Protein AF-A0A1Z4M2L0-F1 (afdb_monomer)

InterPro domains:
  IPR025493 Domain of unknown function DUF4384 [PF14326] (3-57)

Secondary structure (DSSP, 8-state):
----S----EE-SSBTTB--SSPPSS---SS-TT-S-SS----S-SEEEEEEEEE-SS----TTPPPTTSPPEEPPHHH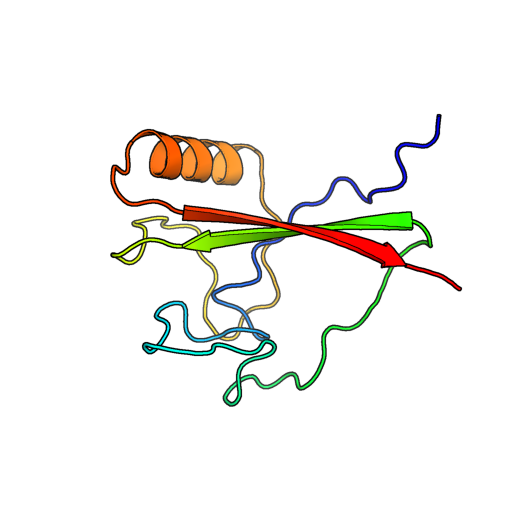HHHHHHHHHH-TT-EEEEEEEEE--

Structure (mmCIF, N/CA/C/O backbone):
data_AF-A0A1Z4M2L0-F1
#
_entry.id   AF-A0A1Z4M2L0-F1
#
loop_
_atom_site.group_PDB
_atom_site.id
_atom_site.type_symbol
_atom_site.label_atom_id
_atom_site.label_alt_id
_atom_site.label_comp_id
_atom_site.label_asym_id
_atom_site.label_entity_id
_atom_site.label_seq_id
_atom_site.pdbx_PDB_ins_code
_atom_site.Cartn_x
_atom_site.Cartn_y
_atom_site.Cartn_z
_atom_site.occupancy
_atom_site.B_iso_or_equiv
_atom_site.auth_seq_id
_atom_site.auth_comp_id
_atom_site.auth_asym_id
_atom_site.auth_atom_id
_atom_site.pdbx_PDB_model_num
ATOM 1 N N . MET A 1 1 ? 28.206 3.404 -1.872 1.00 39.62 1 MET A N 1
ATOM 2 C CA . MET A 1 1 ? 26.996 2.716 -1.380 1.00 39.62 1 MET A CA 1
ATOM 3 C C . MET A 1 1 ? 25.828 3.259 -2.176 1.00 39.62 1 MET A C 1
ATOM 5 O O . MET A 1 1 ? 25.410 4.377 -1.907 1.00 39.62 1 MET A O 1
ATOM 9 N N . LEU A 1 2 ? 25.400 2.560 -3.225 1.00 43.44 2 LEU A N 1
ATOM 10 C CA . LEU A 1 2 ? 24.252 2.996 -4.014 1.00 43.44 2 LEU A CA 1
ATOM 11 C C . LEU A 1 2 ? 22.977 2.632 -3.245 1.00 43.44 2 LEU A C 1
ATOM 13 O O . LEU A 1 2 ? 22.720 1.463 -2.968 1.00 43.44 2 LEU A O 1
ATOM 17 N N . LYS A 1 3 ? 22.235 3.654 -2.819 1.00 44.59 3 LYS A N 1
ATOM 18 C CA . LYS A 1 3 ? 20.864 3.521 -2.324 1.00 44.59 3 LYS A CA 1
ATOM 19 C C . LYS A 1 3 ? 19.962 3.423 -3.562 1.00 44.59 3 LYS A C 1
ATOM 21 O O . LYS A 1 3 ? 19.414 4.430 -3.986 1.00 44.59 3 LYS A O 1
ATOM 26 N N . ASP A 1 4 ? 19.921 2.256 -4.201 1.00 53.06 4 ASP A N 1
ATOM 27 C CA . ASP A 1 4 ? 19.209 2.033 -5.474 1.00 53.06 4 ASP A CA 1
ATOM 28 C C . ASP A 1 4 ? 17.721 1.703 -5.257 1.00 53.06 4 ASP A C 1
ATOM 30 O O . ASP A 1 4 ? 17.247 0.646 -5.661 1.00 53.06 4 ASP A O 1
ATOM 34 N N . THR A 1 5 ? 16.999 2.601 -4.591 1.00 57.72 5 THR A N 1
ATOM 35 C CA . THR A 1 5 ? 15.530 2.699 -4.675 1.00 57.72 5 THR A CA 1
ATOM 36 C C . THR A 1 5 ? 15.221 3.982 -5.435 1.00 57.72 5 THR A C 1
ATOM 38 O O . THR A 1 5 ? 15.965 4.955 -5.275 1.00 57.72 5 THR A O 1
ATOM 41 N N . SER A 1 6 ? 14.128 4.048 -6.198 1.00 67.88 6 SER A N 1
ATOM 42 C CA . SER A 1 6 ? 13.699 5.314 -6.829 1.00 67.88 6 SER A CA 1
ATOM 43 C C . SER A 1 6 ? 13.545 6.461 -5.814 1.00 67.88 6 SER A C 1
ATOM 45 O O . SER A 1 6 ? 13.704 7.626 -6.169 1.00 67.88 6 SER A O 1
ATOM 47 N N . GLY A 1 7 ? 13.289 6.126 -4.542 1.00 79.44 7 GLY A N 1
ATOM 48 C CA . GLY A 1 7 ? 12.984 7.079 -3.474 1.00 79.44 7 GLY A CA 1
ATOM 49 C C . GLY A 1 7 ? 11.525 7.535 -3.499 1.00 79.44 7 GLY A C 1
ATOM 50 O O . GLY A 1 7 ? 11.114 8.307 -2.637 1.00 79.44 7 GLY A O 1
ATOM 51 N N . GLU A 1 8 ? 10.748 7.043 -4.462 1.00 87.38 8 GLU A N 1
ATOM 52 C CA . GLU A 1 8 ? 9.325 7.311 -4.591 1.00 87.38 8 GLU A CA 1
ATOM 53 C C . GLU A 1 8 ? 8.537 6.294 -3.767 1.00 87.38 8 GLU A C 1
ATOM 55 O O . GLU A 1 8 ? 8.825 5.098 -3.774 1.00 87.38 8 GLU A O 1
ATOM 60 N N . VAL A 1 9 ? 7.522 6.776 -3.056 1.00 92.06 9 VAL A N 1
ATOM 61 C CA . VAL A 1 9 ? 6.591 5.932 -2.307 1.00 92.06 9 VAL A CA 1
ATOM 62 C C . VAL A 1 9 ? 5.227 6.089 -2.952 1.00 92.06 9 VAL A C 1
ATOM 64 O O . VAL A 1 9 ? 4.752 7.211 -3.094 1.00 92.06 9 VAL A O 1
ATOM 67 N N . CYS A 1 10 ? 4.585 4.985 -3.326 1.00 92.94 10 CYS A N 1
ATOM 68 C CA . CYS A 1 10 ? 3.275 5.014 -3.972 1.00 92.94 10 CYS A CA 1
ATOM 69 C C . CYS A 1 10 ? 2.233 4.247 -3.152 1.00 92.94 10 CYS A C 1
ATOM 71 O O . CYS A 1 10 ? 2.498 3.160 -2.636 1.00 92.94 10 CYS A O 1
ATOM 73 N N . CYS A 1 11 ? 1.025 4.800 -3.057 1.00 94.50 11 CYS A N 1
ATOM 74 C CA . CYS A 1 11 ? -0.137 4.141 -2.481 1.00 94.50 11 CYS A CA 1
ATOM 75 C C . CYS A 1 11 ? -0.843 3.302 -3.547 1.00 94.50 11 CYS A C 1
ATOM 77 O O . CYS A 1 11 ? -1.365 3.831 -4.526 1.00 94.50 11 CYS A O 1
ATOM 79 N N . PHE A 1 12 ? -0.870 1.987 -3.335 1.00 93.62 12 PHE A N 1
ATOM 80 C CA . PHE A 1 12 ? -1.496 1.023 -4.243 1.00 93.62 12 PHE A CA 1
ATOM 81 C C . PHE A 1 12 ? -2.915 0.613 -3.829 1.00 93.62 12 PHE A C 1
ATOM 83 O O . PHE A 1 12 ? -3.540 -0.163 -4.546 1.00 93.62 12 PHE A O 1
ATOM 90 N N . CYS A 1 13 ? -3.429 1.060 -2.682 1.00 93.19 13 CYS A N 1
ATOM 91 C CA . CYS A 1 13 ? -4.742 0.645 -2.192 1.00 93.19 13 CYS A CA 1
ATOM 92 C C . CYS A 1 13 ? -5.454 1.805 -1.471 1.00 93.19 13 CYS A C 1
ATOM 94 O O . CYS A 1 13 ? -4.971 2.235 -0.421 1.00 93.19 13 CYS A O 1
ATOM 96 N N . PRO A 1 14 ? -6.605 2.279 -1.978 1.00 94.12 14 PRO A N 1
ATOM 97 C CA . PRO A 1 14 ? -7.247 1.852 -3.228 1.00 94.12 14 PRO A CA 1
ATOM 98 C C . PRO A 1 14 ? -6.448 2.261 -4.486 1.00 94.12 14 PRO A C 1
ATOM 100 O O . PRO A 1 14 ? -5.768 3.280 -4.475 1.00 94.12 14 PRO A O 1
ATOM 103 N N . SER A 1 15 ? -6.501 1.459 -5.555 1.00 94.75 15 SER A N 1
ATOM 104 C CA . SER A 1 15 ? -6.005 1.811 -6.904 1.00 94.75 15 SER A CA 1
ATOM 105 C C . SER A 1 15 ? -6.515 0.821 -7.958 1.00 94.75 15 SER A C 1
ATOM 107 O O . SER A 1 15 ? -7.102 -0.205 -7.610 1.00 94.75 15 SER A O 1
ATOM 109 N N . CYS A 1 16 ? -6.167 1.040 -9.228 1.00 94.12 16 CYS A N 1
ATOM 110 C CA . CYS A 1 16 ? -6.426 0.135 -10.347 1.00 94.12 16 CYS A CA 1
ATOM 111 C C . CYS A 1 16 ? -5.795 -1.269 -10.209 1.00 94.12 16 CYS A C 1
ATOM 113 O O . CYS A 1 16 ? -6.053 -2.114 -11.061 1.00 94.12 16 CYS A O 1
ATOM 115 N N . PHE A 1 17 ? -4.984 -1.531 -9.174 1.00 94.12 17 PHE A N 1
A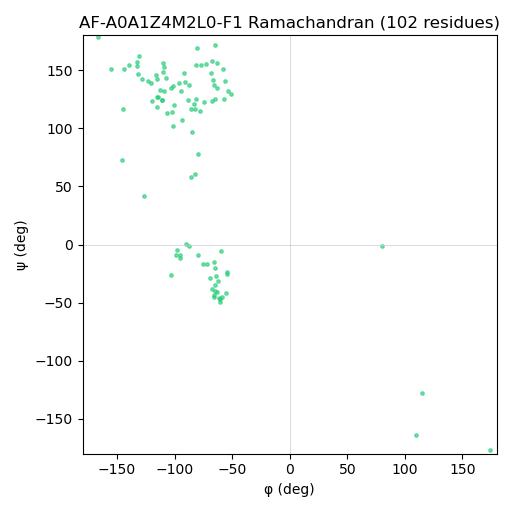TOM 116 C CA . PHE A 1 17 ? -4.483 -2.864 -8.805 1.00 94.12 17 PHE A CA 1
ATOM 117 C C . PHE A 1 17 ? -5.210 -3.475 -7.595 1.00 94.12 17 PHE A C 1
ATOM 119 O O . PHE A 1 17 ? -5.229 -4.697 -7.427 1.00 94.12 17 PHE A O 1
ATOM 126 N N . ALA A 1 18 ? -5.759 -2.637 -6.718 1.00 94.25 18 ALA A N 1
ATOM 127 C CA . ALA A 1 18 ? -6.423 -3.036 -5.481 1.00 94.25 18 ALA A CA 1
ATOM 128 C C . ALA A 1 18 ? -7.595 -2.082 -5.182 1.00 94.25 18 ALA A C 1
ATOM 130 O O . ALA A 1 18 ? -7.478 -1.226 -4.306 1.00 94.25 18 ALA A O 1
ATOM 131 N N . PRO A 1 19 ? -8.705 -2.167 -5.931 1.00 93.12 19 PRO A N 1
ATOM 132 C CA . PRO A 1 19 ? -9.835 -1.248 -5.798 1.00 93.12 19 PRO A CA 1
ATOM 133 C C . PRO A 1 19 ? -10.521 -1.286 -4.421 1.00 93.12 19 PRO A C 1
ATOM 135 O O . PRO A 1 19 ? -11.026 -0.263 -3.957 1.00 93.12 19 PRO A O 1
ATOM 138 N N . GLN A 1 20 ? -10.538 -2.436 -3.744 1.00 91.94 20 GLN A N 1
ATOM 139 C CA . GLN A 1 20 ? -11.181 -2.621 -2.443 1.00 91.94 20 GLN A CA 1
ATOM 140 C C . GLN A 1 20 ? -10.185 -2.410 -1.299 1.00 91.94 20 GLN A C 1
ATOM 142 O O . GLN A 1 20 ? -9.357 -3.273 -0.998 1.00 91.94 20 GLN A O 1
ATOM 147 N N . ASN A 1 21 ? -10.317 -1.288 -0.592 1.00 89.00 21 ASN A N 1
ATOM 148 C CA . ASN A 1 21 ? -9.546 -1.003 0.625 1.00 89.00 21 ASN A CA 1
ATOM 149 C C . ASN A 1 21 ? -10.086 -1.712 1.881 1.00 89.00 21 ASN A C 1
ATOM 151 O O . ASN A 1 21 ? -9.436 -1.718 2.927 1.00 89.00 21 ASN A O 1
ATOM 155 N N . LYS A 1 22 ? -11.260 -2.339 1.776 1.00 91.06 22 LYS A N 1
ATOM 156 C CA . LYS A 1 22 ? -11.826 -3.219 2.792 1.00 91.06 22 LYS A CA 1
ATOM 157 C C . LYS A 1 22 ? -11.616 -4.664 2.363 1.00 91.06 22 LYS A C 1
ATOM 159 O O . LYS A 1 22 ? -12.188 -5.112 1.375 1.00 91.06 22 LYS A O 1
ATOM 164 N N . LEU A 1 23 ? -10.799 -5.383 3.122 1.00 86.38 23 LEU A N 1
ATOM 165 C CA . LEU A 1 23 ? -10.470 -6.773 2.832 1.00 86.38 23 LEU A CA 1
ATOM 166 C C . LEU A 1 23 ? -11.442 -7.721 3.537 1.00 86.38 23 LEU A C 1
ATOM 168 O O . LEU A 1 23 ? -11.806 -7.512 4.696 1.00 86.38 23 LEU A O 1
ATOM 172 N N . GLU A 1 24 ? -11.829 -8.783 2.837 1.00 83.12 24 GLU A N 1
ATOM 173 C CA . GLU A 1 24 ? -12.569 -9.896 3.425 1.00 83.12 24 GLU A CA 1
ATOM 174 C C . GLU A 1 24 ? -11.658 -10.739 4.327 1.00 83.12 24 GLU A C 1
ATOM 176 O O . GLU A 1 24 ? -10.434 -10.786 4.161 1.00 83.12 24 GLU A O 1
ATOM 181 N N . THR A 1 25 ? -12.258 -11.432 5.296 1.00 85.25 25 THR A N 1
ATOM 182 C CA . THR A 1 25 ? -11.498 -12.302 6.207 1.00 85.25 25 THR A CA 1
ATOM 183 C C . THR A 1 25 ? -10.832 -13.443 5.437 1.00 85.25 25 THR A C 1
ATOM 185 O O . THR A 1 25 ? -11.467 -14.115 4.627 1.00 85.25 25 THR A O 1
ATOM 188 N N . GLY A 1 26 ? -9.559 -13.710 5.739 1.00 86.88 26 GLY A N 1
ATOM 189 C CA . GLY A 1 26 ? -8.801 -14.818 5.163 1.00 86.88 26 GLY A CA 1
ATOM 190 C C . GLY A 1 26 ? -7.635 -14.341 4.304 1.00 86.88 26 GLY A C 1
ATOM 191 O O . GLY A 1 26 ? -6.787 -13.582 4.769 1.00 86.88 26 GLY A O 1
ATOM 192 N N . LYS A 1 27 ? -7.551 -14.836 3.065 1.00 86.62 27 LYS A N 1
ATOM 193 C CA . LYS A 1 27 ? -6.442 -14.546 2.149 1.00 86.62 27 LYS A CA 1
ATOM 194 C C . LYS A 1 27 ? -6.846 -13.481 1.134 1.00 86.62 27 LYS A C 1
ATOM 196 O O . LYS A 1 27 ? -7.714 -13.721 0.304 1.00 86.62 27 LYS A O 1
ATOM 201 N N . THR A 1 28 ? -6.125 -12.365 1.135 1.00 87.25 28 THR A N 1
ATOM 202 C CA . THR A 1 28 ? -6.132 -11.392 0.034 1.00 87.25 28 THR A CA 1
ATOM 203 C C . THR A 1 28 ? -4.947 -11.657 -0.890 1.00 87.25 28 THR A C 1
ATOM 205 O O . THR A 1 28 ? -3.852 -11.974 -0.432 1.00 87.25 28 THR A O 1
ATOM 208 N N . THR A 1 29 ? -5.171 -11.565 -2.200 1.00 89.44 29 THR A N 1
ATOM 209 C CA . THR A 1 29 ? -4.125 -11.635 -3.231 1.00 89.44 29 THR A CA 1
ATOM 210 C C . THR A 1 29 ? -4.193 -10.365 -4.065 1.00 89.44 29 THR A C 1
ATOM 212 O O . THR A 1 29 ? -5.290 -9.876 -4.325 1.00 89.44 29 THR A O 1
ATOM 215 N N . LEU A 1 30 ? -3.029 -9.832 -4.437 1.00 90.19 30 LEU A N 1
ATOM 216 C CA . LEU A 1 30 ? -2.911 -8.652 -5.283 1.00 90.19 30 LEU A CA 1
ATOM 217 C C . LEU A 1 30 ? -2.230 -9.009 -6.623 1.00 90.19 30 LEU A C 1
ATOM 219 O O . LEU A 1 30 ? -1.312 -9.834 -6.609 1.00 90.19 30 LEU A O 1
ATOM 223 N N . PRO A 1 31 ? -2.606 -8.365 -7.744 1.00 94.19 31 PRO A N 1
ATOM 224 C CA . PRO A 1 31 ? -3.771 -7.482 -7.883 1.00 94.19 31 PRO A CA 1
ATOM 225 C C . PRO A 1 31 ? -5.096 -8.187 -7.538 1.00 94.19 31 PRO A C 1
ATOM 227 O O . PRO A 1 31 ? -5.179 -9.414 -7.617 1.00 94.19 31 PRO A O 1
ATOM 230 N N . GLN A 1 32 ? -6.095 -7.439 -7.061 1.00 93.25 32 GLN A N 1
ATOM 231 C CA . GLN A 1 32 ? -7.368 -8.019 -6.603 1.00 93.25 32 GLN A CA 1
ATOM 232 C C . GLN A 1 32 ? -8.164 -8.617 -7.773 1.00 93.25 32 GLN A C 1
ATOM 234 O O . GLN A 1 32 ? -7.961 -8.252 -8.922 1.00 93.25 32 GLN A O 1
ATOM 239 N N . ALA A 1 33 ? -9.080 -9.551 -7.511 1.00 89.31 33 ALA A N 1
ATOM 240 C CA . ALA A 1 33 ? -9.796 -10.257 -8.582 1.00 89.31 33 ALA A CA 1
ATOM 241 C C . ALA A 1 33 ? -10.700 -9.344 -9.441 1.00 89.31 33 ALA A C 1
ATOM 243 O O . ALA A 1 33 ? -10.950 -9.652 -10.602 1.00 89.31 33 ALA A O 1
ATOM 244 N N . ASP A 1 34 ? -11.184 -8.240 -8.873 1.00 86.62 34 ASP A N 1
ATOM 245 C CA . ASP A 1 34 ? -11.974 -7.195 -9.535 1.00 86.62 34 ASP A CA 1
ATOM 246 C C . ASP A 1 34 ? -11.111 -6.069 -10.133 1.00 86.62 34 ASP A C 1
ATOM 248 O O . ASP A 1 34 ? -11.636 -5.128 -10.728 1.00 86.62 34 ASP A O 1
ATOM 252 N N . SER A 1 35 ? -9.786 -6.168 -10.004 1.00 91.38 35 SER A N 1
ATOM 253 C CA . SER A 1 35 ? -8.833 -5.229 -10.586 1.00 91.38 35 SER A CA 1
ATOM 254 C C . SER A 1 35 ? -8.856 -5.295 -12.121 1.00 91.38 35 SER A C 1
ATOM 256 O O . SER A 1 35 ? -8.809 -6.388 -12.693 1.00 91.38 35 SER A O 1
ATOM 258 N N . PRO A 1 36 ? -8.815 -4.149 -12.827 1.00 90.81 36 PRO A N 1
ATOM 259 C CA . PRO A 1 36 ? -8.569 -4.122 -14.270 1.00 90.81 36 PRO A CA 1
ATOM 260 C C . PRO A 1 36 ? -7.151 -4.593 -14.651 1.00 90.81 36 PRO A C 1
ATOM 262 O O . PRO A 1 36 ? -6.884 -4.871 -15.820 1.00 90.81 36 PRO A O 1
ATOM 265 N N . ARG A 1 37 ? -6.223 -4.674 -13.688 1.00 90.88 37 ARG A N 1
ATOM 266 C CA . ARG A 1 37 ? -4.850 -5.171 -13.859 1.00 90.88 37 ARG A CA 1
ATOM 267 C C . ARG A 1 37 ? -4.719 -6.590 -13.303 1.00 90.88 37 ARG A C 1
ATOM 269 O O . ARG A 1 37 ? -5.124 -6.837 -12.173 1.00 90.88 37 ARG A O 1
ATOM 276 N N . THR A 1 38 ? -4.073 -7.495 -14.040 1.00 91.44 38 THR A N 1
ATOM 277 C CA . THR A 1 38 ? -3.839 -8.893 -13.611 1.00 91.44 38 THR A CA 1
ATOM 278 C C . THR A 1 38 ? -2.445 -9.144 -13.031 1.00 91.44 38 THR A C 1
ATOM 280 O O . THR A 1 38 ? -2.172 -10.228 -12.523 1.00 91.44 38 THR A O 1
ATOM 283 N N . SER A 1 39 ? -1.537 -8.174 -13.131 1.00 89.88 39 SER A N 1
ATOM 284 C CA . SER A 1 39 ? -0.155 -8.273 -12.650 1.00 89.88 39 SER A CA 1
ATOM 285 C C . SER A 1 39 ? 0.410 -6.891 -12.345 1.00 89.88 39 SER A C 1
ATOM 287 O O . SER A 1 39 ? 0.045 -5.929 -13.020 1.00 89.88 39 SER A O 1
ATOM 289 N N . PHE A 1 40 ? 1.343 -6.803 -11.397 1.00 85.62 40 PHE A N 1
ATOM 290 C CA . PHE A 1 40 ? 2.157 -5.603 -11.213 1.00 85.62 40 PHE A CA 1
ATOM 291 C C . PHE A 1 40 ? 3.206 -5.520 -12.327 1.00 85.62 40 PHE A C 1
ATOM 293 O O . PHE A 1 40 ? 3.982 -6.469 -12.482 1.00 85.62 40 PHE A O 1
ATOM 300 N N . PRO A 1 41 ? 3.245 -4.437 -13.119 1.00 81.62 41 PRO A N 1
ATOM 301 C CA . PRO A 1 41 ? 4.345 -4.229 -14.042 1.00 81.62 41 PRO A CA 1
ATOM 302 C C . PRO A 1 41 ? 5.613 -3.961 -13.222 1.00 81.62 41 PRO A C 1
ATOM 304 O O . PRO A 1 41 ? 5.641 -3.076 -12.369 1.00 81.62 41 PRO A O 1
ATOM 307 N N . ILE A 1 42 ? 6.658 -4.761 -13.443 1.00 75.31 42 ILE A N 1
ATOM 308 C CA . ILE A 1 42 ? 7.973 -4.492 -12.858 1.00 75.31 42 ILE A CA 1
ATOM 309 C C . ILE A 1 42 ? 8.673 -3.515 -13.795 1.00 75.31 42 ILE A C 1
ATOM 311 O O . ILE A 1 42 ? 9.237 -3.905 -14.818 1.00 75.31 42 ILE A O 1
ATOM 315 N N . GLU A 1 43 ? 8.587 -2.237 -13.452 1.00 70.56 43 GLU A N 1
ATOM 316 C CA . GLU A 1 43 ? 9.240 -1.142 -14.160 1.00 70.56 43 GLU A CA 1
ATOM 317 C C . GLU A 1 43 ? 10.372 -0.571 -13.299 1.00 70.56 43 GLU A C 1
ATOM 319 O O . GLU A 1 43 ? 10.379 -0.717 -12.078 1.00 70.56 43 GLU A O 1
ATOM 324 N N . GLY A 1 44 ? 11.354 0.072 -13.932 1.00 69.56 44 GLY A N 1
ATOM 325 C CA . GLY A 1 44 ? 12.446 0.742 -13.226 1.00 69.56 44 GLY A CA 1
ATOM 326 C C . GLY A 1 44 ? 13.807 0.066 -13.368 1.00 69.56 44 GLY A C 1
ATOM 327 O O . GLY A 1 44 ? 14.075 -0.696 -14.300 1.00 69.56 44 GLY A O 1
ATOM 328 N N . ARG A 1 45 ? 14.731 0.447 -12.482 1.00 75.88 45 ARG A N 1
ATOM 329 C CA . ARG A 1 45 ? 16.124 -0.012 -12.521 1.00 75.88 45 ARG A CA 1
ATOM 330 C C . ARG A 1 45 ? 16.284 -1.259 -11.651 1.00 75.88 45 ARG A C 1
ATOM 332 O O . ARG A 1 45 ? 15.628 -1.357 -10.621 1.00 75.88 45 ARG A O 1
ATOM 339 N N . PRO A 1 46 ? 17.184 -2.186 -12.018 1.00 84.12 46 PRO A N 1
ATOM 340 C CA . PRO A 1 46 ? 17.571 -3.266 -11.123 1.00 84.12 46 PRO A CA 1
ATOM 341 C C . PRO A 1 46 ? 18.028 -2.700 -9.782 1.00 84.12 46 PRO A C 1
ATOM 343 O O . PRO A 1 46 ? 18.830 -1.765 -9.751 1.00 84.12 46 PRO A O 1
ATOM 346 N N . GLY A 1 47 ? 17.518 -3.264 -8.699 1.00 84.00 47 GLY A N 1
ATOM 347 C CA . GLY A 1 47 ? 17.634 -2.662 -7.380 1.00 84.00 47 GLY A CA 1
ATOM 348 C C . GLY A 1 47 ? 16.844 -3.431 -6.336 1.00 84.00 47 GLY A C 1
ATOM 349 O O . GLY A 1 47 ? 16.284 -4.495 -6.616 1.00 84.00 47 GLY A O 1
ATOM 350 N N . LYS A 1 48 ? 16.842 -2.902 -5.117 1.00 86.31 48 LYS A N 1
ATOM 351 C CA . LYS A 1 48 ? 15.997 -3.405 -4.035 1.00 86.31 48 LYS A CA 1
ATOM 352 C C . LYS A 1 48 ? 14.812 -2.477 -3.897 1.00 86.31 48 LYS A C 1
ATOM 354 O O . LYS A 1 48 ? 15.005 -1.274 -3.876 1.00 86.31 48 LYS A O 1
ATOM 359 N N . GLU A 1 49 ? 13.638 -3.050 -3.734 1.00 86.50 49 GLU A N 1
ATOM 360 C CA . GLU A 1 49 ? 12.395 -2.321 -3.532 1.00 86.50 49 GLU A CA 1
ATOM 361 C C . GLU A 1 49 ? 11.650 -2.913 -2.333 1.00 86.50 49 GLU A C 1
ATOM 363 O O . GLU A 1 49 ? 11.947 -4.026 -1.878 1.00 86.50 49 GLU A O 1
ATOM 368 N N . GLN A 1 50 ? 10.694 -2.160 -1.794 1.00 89.31 50 GLN A N 1
ATOM 369 C CA . GLN A 1 50 ? 9.947 -2.541 -0.598 1.00 89.31 50 GLN A CA 1
ATOM 370 C C . GLN A 1 50 ? 8.443 -2.443 -0.835 1.00 89.31 50 GLN A C 1
ATOM 372 O O . GLN A 1 50 ? 7.960 -1.517 -1.480 1.00 89.31 50 GLN A O 1
ATOM 377 N N . ILE A 1 51 ? 7.696 -3.388 -0.266 1.00 90.12 51 ILE A N 1
ATOM 378 C CA . ILE A 1 51 ? 6.237 -3.319 -0.167 1.00 90.12 51 ILE A CA 1
ATOM 379 C C . ILE A 1 51 ? 5.880 -3.229 1.309 1.00 90.12 51 ILE A C 1
ATOM 381 O O . ILE A 1 51 ? 6.296 -4.073 2.104 1.00 90.12 51 ILE A O 1
ATOM 385 N N . LEU A 1 52 ? 5.086 -2.217 1.654 1.00 93.62 52 LEU A N 1
ATOM 386 C CA . LEU A 1 52 ? 4.546 -1.985 2.988 1.00 93.62 52 LEU A CA 1
ATOM 387 C C . LEU A 1 52 ? 3.027 -2.182 2.958 1.00 93.62 52 LEU A C 1
ATOM 389 O O . LEU A 1 52 ? 2.344 -1.638 2.093 1.00 93.62 52 LEU A O 1
ATOM 393 N N . ALA A 1 53 ? 2.494 -2.921 3.925 1.00 93.12 53 ALA A N 1
ATOM 394 C CA . ALA A 1 53 ? 1.065 -3.058 4.156 1.00 93.12 53 ALA A CA 1
ATOM 395 C C . ALA A 1 53 ? 0.720 -2.553 5.560 1.00 93.12 53 ALA A C 1
ATOM 397 O O . ALA A 1 53 ? 1.257 -3.038 6.557 1.00 93.12 53 ALA A O 1
ATOM 398 N N . ILE A 1 54 ? -0.201 -1.592 5.624 1.00 93.50 54 ILE A N 1
ATOM 399 C CA . ILE A 1 54 ? -0.772 -1.070 6.866 1.00 93.50 54 ILE A CA 1
ATOM 400 C C . ILE A 1 54 ? -2.192 -1.620 6.965 1.00 93.50 54 ILE A C 1
ATOM 402 O O . ILE A 1 54 ? -3.048 -1.296 6.146 1.00 93.50 54 ILE A O 1
ATOM 406 N N . ILE A 1 55 ? -2.424 -2.486 7.947 1.00 92.25 55 ILE A N 1
ATOM 407 C CA . ILE A 1 55 ? -3.691 -3.189 8.148 1.00 92.25 55 ILE A CA 1
ATOM 408 C C . ILE A 1 55 ? -4.341 -2.649 9.414 1.00 92.25 55 ILE A C 1
ATOM 410 O O . ILE A 1 55 ? -3.748 -2.690 10.493 1.00 92.25 55 ILE A O 1
ATOM 414 N N . THR A 1 56 ? -5.573 -2.168 9.281 1.00 92.06 56 THR A N 1
ATOM 415 C CA . THR A 1 56 ? -6.351 -1.576 10.372 1.00 92.06 56 THR A CA 1
ATOM 416 C C . THR A 1 56 ? -7.770 -2.145 10.412 1.00 92.06 56 THR A C 1
ATOM 418 O O . THR A 1 56 ? -8.306 -2.555 9.381 1.00 92.06 56 THR A O 1
ATOM 421 N N . PRO A 1 57 ? -8.433 -2.162 11.584 1.00 89.50 57 PRO A N 1
ATOM 422 C CA . PRO A 1 57 ? -9.799 -2.678 11.725 1.00 89.50 57 PRO A CA 1
ATOM 423 C C . PRO A 1 57 ? -10.859 -1.760 11.102 1.00 89.50 57 PRO A C 1
ATOM 425 O O . PRO A 1 57 ? -12.004 -2.166 10.908 1.00 89.50 57 PRO A O 1
ATOM 428 N N . LYS A 1 58 ? -10.508 -0.498 10.837 1.00 88.19 58 LYS A N 1
ATOM 429 C CA . LYS A 1 58 ? -11.388 0.520 10.261 1.00 88.19 58 LYS A CA 1
ATOM 430 C C . LYS A 1 58 ? -10.676 1.207 9.112 1.00 88.19 58 LYS A C 1
ATOM 432 O O . LYS A 1 58 ? -9.467 1.426 9.189 1.00 88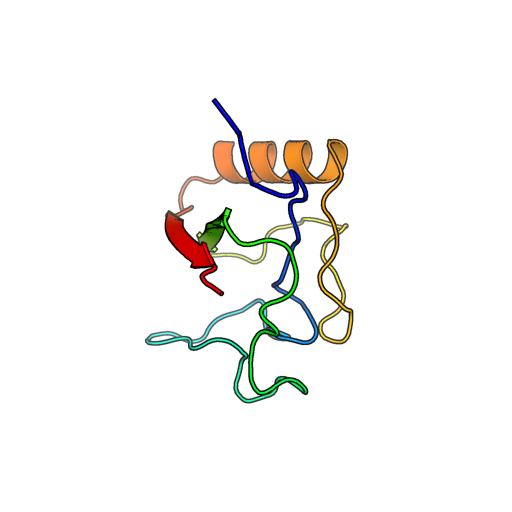.19 58 LYS A O 1
ATOM 437 N N . ILE A 1 59 ? -11.451 1.597 8.103 1.00 86.75 59 ILE A N 1
ATOM 438 C CA . ILE A 1 59 ? -10.955 2.408 6.992 1.00 86.75 59 ILE A CA 1
ATOM 439 C C . ILE A 1 59 ? -10.358 3.698 7.582 1.00 86.75 59 ILE A C 1
ATOM 441 O O . ILE A 1 59 ? -11.038 4.368 8.370 1.00 86.75 59 ILE A O 1
ATOM 445 N N . PRO A 1 60 ? -9.090 4.015 7.278 1.00 87.50 60 PRO A N 1
ATOM 446 C CA . PRO A 1 60 ? -8.444 5.208 7.797 1.00 87.50 60 PRO A CA 1
ATOM 447 C C . PRO A 1 60 ? -9.106 6.464 7.215 1.00 87.50 60 PRO A C 1
ATOM 449 O O . PRO A 1 60 ? -9.464 6.495 6.039 1.00 87.50 60 PRO A O 1
ATOM 452 N N . ASN A 1 61 ? -9.260 7.512 8.028 1.00 87.25 61 ASN A N 1
ATOM 453 C CA . ASN A 1 61 ? -9.807 8.797 7.575 1.00 87.25 61 ASN A CA 1
ATOM 454 C C . ASN A 1 61 ? -8.717 9.645 6.898 1.00 87.25 61 ASN A C 1
ATOM 456 O O . ASN A 1 61 ? -8.347 10.706 7.395 1.00 87.25 61 ASN A O 1
ATOM 460 N N . LEU A 1 62 ? -8.146 9.119 5.816 1.00 91.94 62 LEU A N 1
ATOM 461 C CA . LEU A 1 62 ? -7.121 9.779 5.013 1.00 91.94 62 LEU A CA 1
ATOM 462 C C . LEU A 1 62 ? -7.792 10.344 3.758 1.00 91.94 62 LEU A C 1
ATOM 464 O O . LEU A 1 62 ? -8.109 9.604 2.831 1.00 91.94 62 LEU A O 1
ATOM 468 N N . GLU A 1 63 ? -8.036 11.655 3.743 1.00 91.44 63 GLU A N 1
ATOM 469 C CA . GLU A 1 63 ? -8.798 12.329 2.675 1.00 91.44 63 GLU A CA 1
ATOM 470 C C . GLU A 1 63 ? -8.114 12.278 1.302 1.00 91.44 63 GLU A C 1
ATOM 472 O O . GLU A 1 63 ? -8.765 12.454 0.278 1.00 91.44 63 GLU A O 1
ATOM 477 N N . TRP A 1 64 ? -6.805 12.029 1.279 1.00 94.06 64 TRP A N 1
ATOM 478 C CA . TRP A 1 64 ? -6.000 11.957 0.062 1.00 94.06 64 TRP A CA 1
ATOM 479 C C . TRP A 1 64 ? -5.969 10.568 -0.581 1.00 94.06 64 TRP A C 1
ATOM 481 O O . TRP A 1 64 ? -5.302 10.406 -1.601 1.00 94.06 64 TRP A O 1
ATOM 491 N N . LEU A 1 65 ? -6.627 9.556 0.000 1.00 93.44 6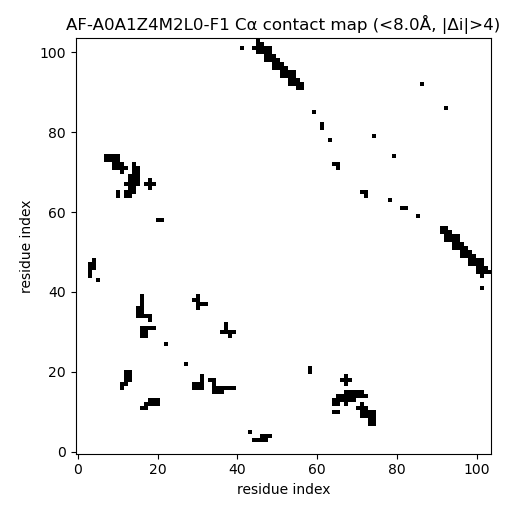5 LEU A 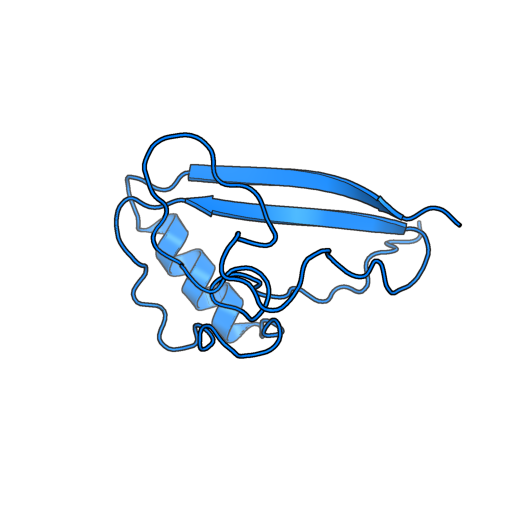N 1
ATOM 492 C CA . LEU A 1 65 ? -6.632 8.216 -0.590 1.00 93.44 65 LEU A CA 1
ATOM 493 C C . LEU A 1 65 ? -7.155 8.259 -2.039 1.00 93.44 65 LEU A C 1
ATOM 495 O O . LEU A 1 65 ? -8.112 8.989 -2.307 1.00 93.44 65 LEU A O 1
ATOM 499 N N . PRO A 1 66 ? -6.560 7.481 -2.967 1.00 93.56 66 PRO A N 1
ATOM 500 C CA . PRO A 1 66 ? -6.970 7.506 -4.371 1.00 93.56 66 PRO A CA 1
ATOM 501 C C . PRO A 1 66 ? -8.405 7.002 -4.556 1.00 93.56 66 PRO A C 1
ATOM 503 O O . PRO A 1 66 ? -9.001 6.416 -3.649 1.00 93.56 66 PRO A O 1
ATOM 506 N N . ASN A 1 67 ? -8.957 7.134 -5.761 1.00 92.75 67 ASN A N 1
ATOM 507 C CA . ASN A 1 67 ? -10.148 6.368 -6.113 1.00 92.75 67 ASN A CA 1
ATOM 508 C C . ASN A 1 67 ? -9.766 4.940 -6.549 1.00 92.75 67 ASN A C 1
ATOM 510 O O . ASN A 1 67 ? -8.676 4.720 -7.079 1.00 92.75 67 ASN A O 1
ATOM 514 N N . PRO A 1 68 ? -10.676 3.955 -6.417 1.00 92.50 68 PRO A N 1
ATOM 515 C CA . PRO A 1 68 ? -10.439 2.564 -6.826 1.00 92.50 68 PRO A CA 1
ATOM 516 C C . PRO A 1 68 ? -9.991 2.352 -8.280 1.00 92.50 68 PRO A C 1
ATOM 518 O O . PRO A 1 68 ? -9.406 1.323 -8.595 1.00 92.50 68 PRO A O 1
ATOM 521 N N . SER A 1 69 ? -10.289 3.287 -9.181 1.00 92.75 69 SER A N 1
ATOM 522 C CA . SER A 1 69 ? -9.910 3.214 -10.598 1.00 92.75 69 SER A CA 1
ATOM 523 C C . SER A 1 69 ? -8.613 3.947 -10.936 1.00 92.75 69 SER A C 1
ATOM 525 O O . SER A 1 69 ? -8.146 3.831 -12.068 1.00 92.75 69 SE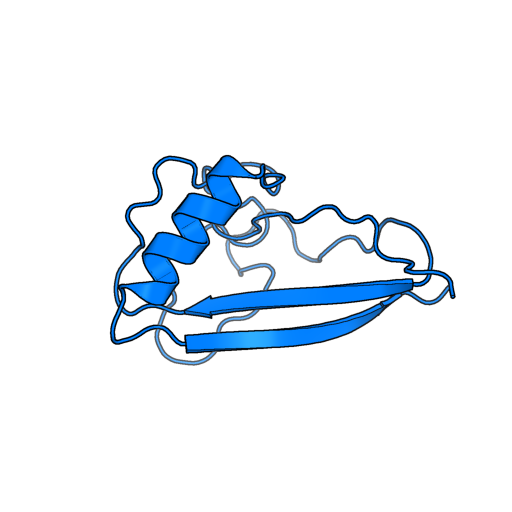R A O 1
ATOM 527 N N . ASP A 1 70 ? -8.063 4.723 -10.002 1.00 94.94 70 ASP A N 1
ATOM 528 C CA . ASP A 1 70 ? -6.916 5.589 -10.264 1.00 94.94 70 ASP A CA 1
ATOM 529 C C . ASP A 1 70 ? -5.614 4.778 -10.309 1.00 94.94 70 ASP A C 1
ATOM 531 O O . ASP A 1 70 ? -5.498 3.707 -9.705 1.00 94.94 70 ASP A O 1
ATOM 535 N N . GLU A 1 71 ? -4.615 5.289 -11.025 1.00 94.06 71 GLU A N 1
ATOM 536 C CA . GLU A 1 71 ? -3.249 4.769 -10.921 1.00 94.06 71 GLU A CA 1
ATOM 537 C C . GLU A 1 71 ? -2.702 4.988 -9.494 1.00 94.06 71 GLU A C 1
ATOM 539 O O . GLU A 1 71 ? -3.178 5.883 -8.786 1.00 94.06 71 GLU A O 1
ATOM 544 N N . PRO A 1 72 ? -1.713 4.193 -9.043 1.00 93.69 72 PRO A N 1
ATOM 545 C CA . PRO A 1 72 ? -1.110 4.366 -7.726 1.00 93.69 72 PRO A CA 1
ATOM 546 C C . PRO A 1 72 ? -0.667 5.812 -7.470 1.00 93.69 72 PRO A C 1
ATOM 548 O O . PRO A 1 72 ? 0.051 6.410 -8.273 1.00 93.69 72 PRO A O 1
ATOM 551 N N . LEU A 1 73 ? -1.074 6.370 -6.330 1.00 95.62 73 LEU A N 1
ATOM 552 C CA . LEU A 1 73 ? -0.775 7.757 -5.978 1.00 95.62 73 LEU A CA 1
ATOM 553 C C . LEU A 1 73 ? 0.619 7.868 -5.369 1.00 95.62 73 LEU A C 1
ATOM 555 O O . LEU A 1 73 ? 0.879 7.284 -4.315 1.00 95.62 73 LEU A O 1
ATOM 559 N N . THR A 1 74 ? 1.494 8.666 -5.975 1.00 95.25 74 THR A N 1
ATOM 560 C CA . THR A 1 74 ? 2.772 9.039 -5.359 1.00 95.25 74 THR A CA 1
ATOM 561 C C . THR A 1 74 ? 2.527 9.865 -4.099 1.00 95.25 74 THR A C 1
ATOM 563 O O . THR A 1 74 ? 1.843 10.889 -4.125 1.00 95.25 74 THR A O 1
ATOM 566 N N . LEU A 1 75 ? 3.093 9.417 -2.985 1.00 95.38 75 LEU A N 1
ATOM 567 C CA . LEU A 1 75 ? 2.940 10.047 -1.687 1.00 95.38 75 LEU A CA 1
ATOM 568 C C . LEU A 1 75 ? 3.898 11.225 -1.540 1.00 95.38 75 LEU A C 1
ATOM 570 O O . LEU A 1 75 ? 5.113 11.089 -1.683 1.00 95.38 75 LEU A O 1
ATOM 574 N N . THR A 1 76 ? 3.329 12.382 -1.220 1.00 95.94 76 THR A N 1
ATOM 575 C CA . THR A 1 76 ? 4.077 13.567 -0.802 1.00 95.94 76 THR A CA 1
ATOM 576 C C . THR A 1 76 ? 4.453 13.464 0.676 1.00 95.94 76 THR A C 1
ATOM 578 O O . THR A 1 76 ? 3.940 12.617 1.411 1.00 95.94 76 THR A O 1
ATOM 581 N N . GLU A 1 77 ? 5.323 14.362 1.138 1.00 95.25 77 GLU A N 1
ATOM 582 C CA . GLU A 1 77 ? 5.678 14.468 2.557 1.00 95.25 77 GLU A CA 1
ATOM 583 C C . GLU A 1 77 ? 4.442 14.673 3.452 1.00 95.25 77 GLU A C 1
ATOM 585 O O . GLU A 1 77 ? 4.304 14.001 4.471 1.00 95.25 77 GLU A O 1
ATOM 590 N N . ASP A 1 78 ? 3.487 15.508 3.034 1.00 96.62 78 ASP A N 1
ATOM 591 C CA . ASP A 1 78 ? 2.245 15.748 3.781 1.00 96.62 78 ASP A CA 1
ATOM 592 C C . ASP A 1 78 ? 1.378 14.481 3.900 1.00 96.62 78 ASP A C 1
ATOM 594 O O . ASP A 1 78 ? 0.820 14.183 4.963 1.00 96.62 78 ASP A O 1
ATOM 598 N N . TYR A 1 79 ? 1.284 13.688 2.828 1.00 96.69 79 TYR A N 1
ATOM 599 C CA . TYR A 1 79 ? 0.548 12.419 2.854 1.00 96.69 79 TYR A CA 1
ATOM 600 C C . TYR A 1 79 ? 1.237 11.392 3.756 1.00 96.69 79 TYR A C 1
ATOM 602 O O . TYR A 1 79 ? 0.574 10.676 4.506 1.00 96.69 79 TYR A O 1
ATOM 610 N N . LEU A 1 80 ? 2.571 11.359 3.750 1.00 94.75 80 LEU A N 1
ATOM 611 C CA . LEU A 1 80 ? 3.345 10.502 4.645 1.00 94.75 80 LEU A CA 1
ATOM 612 C C . LEU A 1 80 ? 3.181 10.920 6.110 1.00 94.75 80 LEU A C 1
ATOM 614 O O . LEU A 1 80 ? 2.956 10.058 6.956 1.00 94.75 80 LEU A O 1
ATOM 618 N N . ASN A 1 81 ? 3.220 12.218 6.417 1.00 95.44 81 ASN A N 1
ATOM 619 C CA . ASN A 1 81 ? 3.028 12.725 7.776 1.00 95.44 81 ASN A CA 1
ATOM 620 C C . ASN A 1 81 ? 1.643 12.357 8.323 1.00 95.44 81 ASN A C 1
ATOM 622 O O . ASN A 1 81 ? 1.536 11.798 9.411 1.00 95.44 81 ASN A O 1
ATOM 626 N N . THR A 1 82 ? 0.585 12.564 7.536 1.00 95.44 82 THR A N 1
ATOM 627 C CA . THR A 1 82 ? -0.780 12.189 7.948 1.00 95.44 82 THR A CA 1
ATOM 628 C C . THR A 1 82 ? -0.961 10.673 8.110 1.00 95.44 82 THR A C 1
ATOM 630 O O . THR A 1 82 ? -1.667 10.230 9.020 1.00 95.44 82 THR A O 1
ATOM 633 N N . LEU A 1 83 ? -0.291 9.856 7.287 1.00 94.00 83 LEU A N 1
ATOM 634 C CA . LEU A 1 83 ? -0.262 8.399 7.449 1.00 94.00 83 LEU A CA 1
ATOM 635 C C . LEU A 1 83 ? 0.458 7.981 8.740 1.00 94.00 83 LEU A C 1
ATOM 637 O O . LEU A 1 83 ? -0.044 7.138 9.487 1.00 94.00 83 LEU A O 1
ATOM 641 N N . LEU A 1 84 ? 1.617 8.579 9.021 1.00 93.44 84 LEU A N 1
ATOM 642 C CA . LEU A 1 84 ? 2.384 8.334 10.242 1.00 93.44 84 LEU A CA 1
ATOM 643 C C . LEU A 1 84 ? 1.575 8.723 11.480 1.00 93.44 84 LEU A C 1
ATOM 645 O O . LEU A 1 84 ? 1.456 7.917 12.403 1.00 93.44 84 LEU A O 1
ATOM 649 N N . ASP A 1 85 ? 0.939 9.892 11.472 1.00 93.62 85 ASP A N 1
ATOM 650 C CA . ASP A 1 85 ? 0.068 10.339 12.557 1.00 93.62 85 ASP A CA 1
ATOM 651 C C . ASP A 1 85 ? -1.081 9.356 12.793 1.00 93.62 85 ASP A C 1
ATOM 653 O O . ASP A 1 85 ? -1.3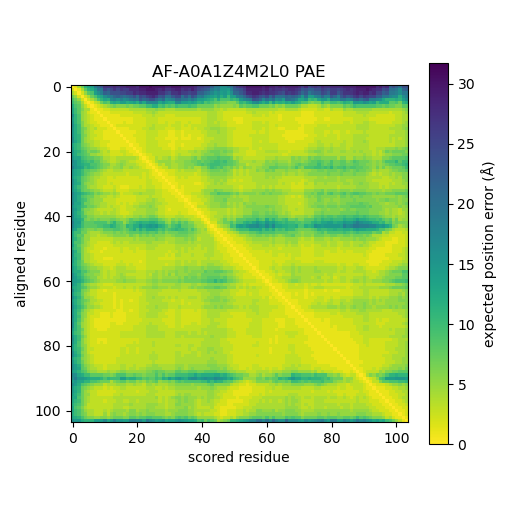48 8.970 13.934 1.00 93.62 85 ASP A O 1
ATOM 657 N N . TYR A 1 86 ? -1.734 8.883 11.729 1.00 92.50 86 TYR A N 1
ATOM 658 C CA . TYR A 1 86 ? -2.784 7.875 11.848 1.00 92.50 86 TYR A CA 1
ATOM 659 C C . TYR A 1 86 ? -2.261 6.569 12.465 1.00 92.50 86 TYR A C 1
ATOM 661 O O . TYR A 1 86 ? -2.847 6.053 13.421 1.00 92.50 86 TYR A O 1
ATOM 669 N N . THR A 1 87 ? -1.148 6.038 11.951 1.00 91.56 87 THR A N 1
ATOM 670 C CA . THR A 1 87 ? -0.599 4.760 12.430 1.00 91.56 87 THR A CA 1
ATOM 671 C C . THR A 1 87 ? -0.131 4.825 13.881 1.00 91.56 87 THR A C 1
ATOM 673 O O . THR A 1 87 ? -0.417 3.897 14.636 1.00 91.56 87 THR A O 1
ATOM 676 N N . ASN A 1 88 ? 0.497 5.929 14.295 1.00 90.62 88 ASN A N 1
ATOM 677 C CA . ASN A 1 88 ? 0.989 6.134 15.658 1.00 90.62 88 ASN A CA 1
ATOM 678 C C . ASN A 1 88 ? -0.136 6.290 16.693 1.00 90.62 88 ASN A C 1
ATOM 680 O O . ASN A 1 88 ? 0.048 5.945 17.860 1.00 90.62 88 ASN A O 1
ATOM 684 N N . ASN A 1 89 ? -1.299 6.806 16.286 1.00 88.94 89 ASN A N 1
ATOM 685 C CA . ASN A 1 89 ? -2.436 7.038 17.184 1.00 88.94 89 ASN A CA 1
ATOM 686 C C . ASN A 1 89 ? -3.468 5.895 17.185 1.00 88.94 89 ASN A C 1
ATOM 688 O O . ASN A 1 89 ? -4.351 5.852 18.047 1.00 88.94 89 ASN A O 1
ATOM 692 N N . SER A 1 90 ? -3.378 4.953 16.244 1.00 86.12 90 SER A N 1
ATOM 693 C CA . SER A 1 90 ? -4.280 3.804 16.155 1.00 86.12 90 SER A CA 1
ATOM 694 C 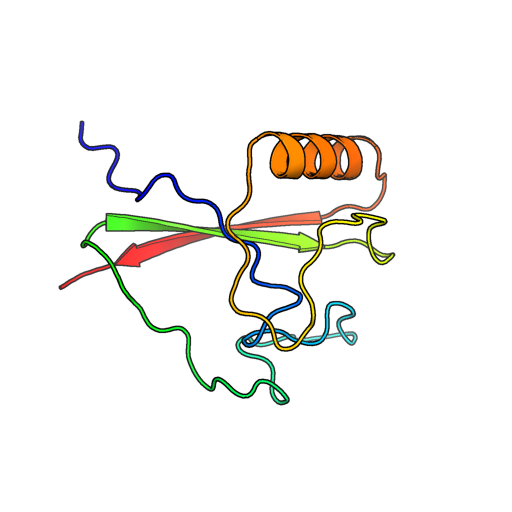C . SER A 1 90 ? -3.769 2.622 16.988 1.00 86.12 90 SER A C 1
ATOM 696 O O . SER A 1 90 ? -2.659 2.133 16.800 1.00 86.12 90 SER A O 1
ATOM 698 N N . LYS A 1 91 ? -4.609 2.129 17.909 1.00 80.25 91 LYS A N 1
ATOM 699 C CA . LYS A 1 91 ? -4.258 1.046 18.852 1.00 80.25 91 LYS A CA 1
ATOM 700 C C . LYS A 1 91 ? -4.230 -0.355 18.232 1.00 80.25 91 LYS A C 1
ATOM 702 O O . LYS A 1 91 ? -3.682 -1.268 18.838 1.00 80.25 91 LYS A O 1
ATOM 707 N N . GLU A 1 92 ? -4.835 -0.531 17.061 1.00 87.25 92 GLU A N 1
ATOM 708 C CA . GLU A 1 92 ? -5.040 -1.836 16.415 1.00 87.25 92 GLU A CA 1
ATOM 709 C C . GLU A 1 92 ? -4.488 -1.831 14.979 1.00 87.25 92 GLU A C 1
ATOM 711 O O . GLU A 1 92 ? -5.108 -2.334 14.048 1.00 87.25 92 GLU A O 1
ATOM 716 N N . THR A 1 93 ? -3.317 -1.225 14.785 1.00 91.56 93 THR A N 1
ATOM 717 C CA . THR A 1 93 ? -2.616 -1.212 13.494 1.00 91.56 93 THR A CA 1
ATOM 718 C C . THR A 1 93 ? -1.602 -2.347 13.430 1.00 91.56 93 THR A C 1
ATOM 720 O O . THR A 1 93 ? -0.785 -2.506 14.335 1.00 91.56 93 THR A O 1
ATOM 723 N N . GLN A 1 94 ? -1.602 -3.101 12.333 1.00 92.19 94 GLN A N 1
ATOM 724 C CA . GLN A 1 94 ? -0.514 -4.010 11.983 1.00 92.19 94 GLN A CA 1
ATOM 725 C C . GLN A 1 94 ? 0.246 -3.450 10.787 1.00 92.19 94 GLN A C 1
ATOM 727 O O . GLN A 1 94 ? -0.357 -3.057 9.789 1.00 92.19 94 GLN A O 1
ATOM 732 N N . ILE A 1 95 ? 1.571 -3.425 10.888 1.00 92.88 95 ILE A N 1
ATOM 733 C CA . ILE A 1 95 ? 2.456 -2.991 9.810 1.00 92.88 95 ILE A CA 1
ATOM 734 C C . ILE A 1 95 ? 3.283 -4.198 9.390 1.00 92.88 95 ILE A C 1
ATOM 736 O O . ILE A 1 95 ? 4.032 -4.757 10.190 1.00 92.88 95 ILE A O 1
ATOM 740 N N . LEU A 1 96 ? 3.124 -4.607 8.137 1.00 92.94 96 LEU A N 1
ATOM 741 C CA . LEU A 1 96 ? 3.879 -5.689 7.521 1.00 92.94 96 LEU A CA 1
ATOM 742 C C . LEU A 1 96 ? 4.717 -5.109 6.393 1.00 92.94 96 LEU A C 1
ATOM 744 O O . LEU A 1 96 ? 4.252 -4.235 5.665 1.00 92.94 96 LEU A O 1
ATOM 748 N N . TYR A 1 97 ? 5.932 -5.609 6.218 1.00 92.94 97 TYR A N 1
ATOM 749 C CA . TYR A 1 97 ? 6.772 -5.209 5.101 1.00 92.94 97 TYR A CA 1
ATOM 750 C C . TYR A 1 97 ? 7.512 -6.406 4.522 1.00 92.94 97 TYR A C 1
ATOM 752 O O . TYR A 1 97 ? 7.760 -7.407 5.199 1.00 92.94 97 TYR A O 1
ATOM 760 N N . THR A 1 98 ? 7.868 -6.293 3.252 1.00 91.94 98 THR A N 1
ATOM 761 C CA . THR A 1 98 ? 8.757 -7.232 2.582 1.00 91.94 98 THR A CA 1
ATOM 762 C C . THR A 1 98 ? 9.643 -6.485 1.599 1.00 91.94 98 THR A C 1
ATOM 764 O O . THR A 1 98 ? 9.258 -5.442 1.070 1.00 91.94 98 THR A O 1
ATOM 767 N N . GLU A 1 99 ? 10.837 -7.014 1.371 1.00 90.00 99 GLU A N 1
ATOM 768 C CA . GLU A 1 99 ? 11.771 -6.497 0.378 1.00 90.00 99 GLU A CA 1
ATOM 769 C C . GLU A 1 99 ? 11.830 -7.465 -0.799 1.00 90.00 99 GLU A C 1
ATOM 771 O O . GLU A 1 99 ? 11.813 -8.685 -0.617 1.00 90.00 99 GLU A O 1
ATOM 776 N N . TYR A 1 100 ? 11.953 -6.927 -2.006 1.00 85.94 100 TYR A N 1
ATOM 777 C CA . TYR A 1 100 ? 12.199 -7.715 -3.204 1.00 85.94 100 TYR A CA 1
ATOM 778 C C . TYR A 1 100 ? 13.330 -7.103 -4.023 1.00 85.94 100 TYR A C 1
ATOM 780 O O . TYR A 1 100 ? 13.662 -5.925 -3.894 1.00 85.94 100 TYR A O 1
ATOM 788 N N . GLN A 1 101 ? 13.960 -7.931 -4.851 1.00 86.88 101 GLN A N 1
ATOM 789 C CA . GLN A 1 101 ? 15.024 -7.497 -5.743 1.00 86.88 101 GLN A CA 1
ATOM 790 C C . GLN A 1 101 ? 14.537 -7.561 -7.186 1.00 86.88 101 GLN A C 1
ATOM 792 O O . GLN A 1 101 ? 14.138 -8.621 -7.666 1.00 86.88 101 GLN A O 1
ATOM 797 N N . VAL A 1 102 ? 14.624 -6.433 -7.883 1.00 82.94 102 VAL A N 1
ATOM 798 C CA . VAL A 1 102 ? 14.450 -6.370 -9.331 1.00 82.94 102 VAL A CA 1
ATOM 799 C C . VAL A 1 102 ? 15.775 -6.768 -9.974 1.00 82.94 102 VAL A C 1
ATOM 801 O O . VAL A 1 102 ? 16.803 -6.114 -9.777 1.00 82.94 102 VAL A O 1
ATOM 804 N N . VAL A 1 103 ? 15.759 -7.870 -10.719 1.00 83.31 103 VAL A N 1
ATOM 805 C CA . VAL A 1 103 ? 16.903 -8.383 -11.487 1.00 83.31 103 VAL A CA 1
ATOM 806 C C . VAL A 1 103 ? 16.645 -8.203 -12.984 1.00 83.31 103 VAL A C 1
ATOM 808 O O . VAL A 1 103 ? 15.491 -8.129 -13.399 1.00 83.31 103 VAL A O 1
ATOM 811 N N . LYS A 1 104 ? 17.716 -8.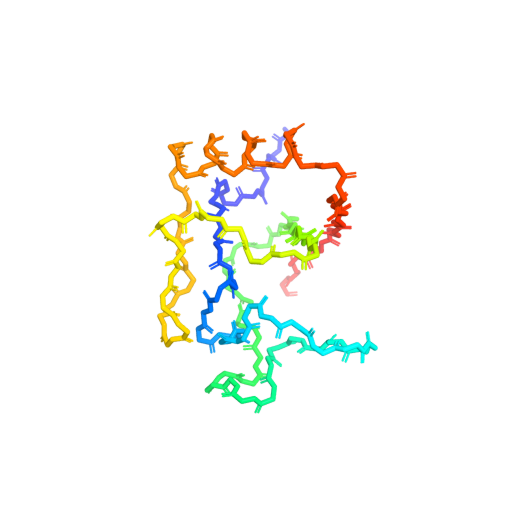078 -13.778 1.00 71.75 104 LYS A N 1
ATOM 812 C CA . LYS A 1 104 ? 17.625 -8.029 -15.248 1.00 71.75 104 LYS A CA 1
ATOM 813 C C . LYS A 1 104 ? 17.338 -9.400 -15.840 1.00 71.75 104 LYS A C 1
ATOM 815 O O . LYS A 1 104 ? 17.854 -10.386 -15.267 1.00 71.75 104 LYS A O 1
#

pLDDT: mean 87.56, std 10.77, range [39.62, 96.69]

Solvent-accessible surface area (backbone atoms only — not comparable to full-atom values): 6679 Å² total; per-residue (Å²): 134,83,78,53,50,94,82,77,49,65,42,52,67,23,2,33,39,23,44,67,72,74,78,72,92,81,86,84,63,83,37,26,93,87,25,91,31,88,62,82,83,90,77,84,73,69,29,54,49,75,51,77,46,80,46,57,92,58,86,75,96,56,90,80,62,55,51,38,77,32,74,61,43,73,57,49,72,69,56,47,51,53,50,50,54,50,54,76,72,43,93,64,59,45,79,49,72,51,77,49,73,49,74,133

Foldseek 3Di:
DDPPDPPWDWAVPLELFDQDPDDDPDDADISGPPRPDPDDDPDDDWDKDKDKDKDDPDDDPQPPDDHNHHHTHTDDPVSVVSVVVRQVPGPGIDMDMDMDTDDD

Mean predicted aligned error: 5.2 Å

Sequence (104 aa):
MLKDTSGEVCCFCPSCFAPQNKLETGKTTLPQADSPRTSFPIEGRPGKEQILAIITPKIPNLEWLPNPSDEPLTLTEDYLNTLLDYTNNSKETQILYTEYQVVK

Radius of gyration: 14.45 Å; Cα contacts (8 Å, |Δi|>4): 145; chains: 1; bounding box: 40×31×34 Å

Organism: NCBI:txid1973488